Protein AF-A0AAV3PDP3-F1 (afdb_monomer_lite)

pLDDT: mean 72.27, std 16.6, range [36.44, 90.19]

Organism: Lithospermum erythrorhizon (NCBI:txid34254)

Secondary structure (DSSP, 8-state):
---HHHHIIIIITTHHHHSS--SSGGGS-----EEE--SS---TTHHHHHHHHHHTSPPB--PPP--S------TTS---------------BEEE-HHHHHHHHHHHHHHHHHTT--EEEETTEEEE------

Radius of gyration: 21.07 Å; chains: 1; bounding box: 43×50×54 Å

InterPro domains:
  IPR022803 Large ribosomal subunit protein uL5 domain superfamily [G3DSA:3.30.1440.10] (4-134)
  IPR022803 Large ribosomal subunit protein uL5 domain superfamily [SSF55282] (1-133)

Foldseek 3Di:
DDFVVVCCVPPVLVCQPPPDPDPDSVVGDDDFKDKDWDPADADPPPRQVVVCVLLVHGWDFPDPPPPPDPPPPDPPDDDDDPPPDPPVPRGTMDMDGDRSRRVSCVVVVVVCVVVVFDWDDDDNDIDTDDDDDD

Sequence (134 aa):
MFSLYFHYEDVSRQDPLLKPNHANVMEVPGSCKIRLVPKTAPSIKNGKLAMEIPCGQKLRQTQRASTGKSFRSNPFLGSNKDKKGDVSDLARQSTLRGHGMSHFLVRISTVMSLLDSPVEIRENSIQFSMETEF

Structure (mmCIF, N/CA/C/O backbone):
data_AF-A0AAV3PDP3-F1
#
_entry.id   AF-A0AAV3PDP3-F1
#
loop_
_atom_site.group_PDB
_atom_site.id
_atom_site.type_symbol
_atom_site.label_atom_id
_atom_site.label_alt_id
_atom_site.label_comp_id
_atom_site.label_asym_id
_atom_site.label_entity_id
_atom_site.label_seq_id
_atom_site.pdbx_PDB_ins_code
_atom_site.Cartn_x
_atom_site.Cartn_y
_atom_site.Cartn_z
_atom_site.occupancy
_atom_site.B_iso_or_equiv
_atom_site.auth_seq_id
_atom_site.auth_comp_id
_atom_site.auth_asym_id
_atom_site.auth_atom_id
_atom_site.pdbx_PDB_model_num
ATOM 1 N N . MET A 1 1 ? 12.377 -12.922 4.314 1.00 56.44 1 MET A N 1
ATOM 2 C CA . MET A 1 1 ? 11.115 -12.857 3.548 1.00 56.44 1 MET A CA 1
ATOM 3 C C . MET A 1 1 ? 11.315 -11.820 2.457 1.00 56.44 1 MET A C 1
ATOM 5 O O . MET A 1 1 ? 11.588 -10.673 2.794 1.00 56.44 1 MET A O 1
ATOM 9 N N . PHE A 1 2 ? 11.329 -12.240 1.189 1.00 52.97 2 PHE A N 1
ATOM 10 C CA . PHE A 1 2 ? 11.531 -11.343 0.047 1.00 52.97 2 PHE A CA 1
ATOM 11 C C . PHE A 1 2 ? 10.462 -10.246 0.084 1.00 52.97 2 PHE A C 1
ATOM 13 O O . PHE A 1 2 ? 9.267 -10.531 0.134 1.00 52.97 2 PHE A O 1
ATOM 20 N N . SER A 1 3 ? 10.900 -8.994 0.193 1.00 73.06 3 SER A N 1
ATOM 21 C CA . SER A 1 3 ? 10.013 -7.841 0.294 1.00 73.06 3 SER A CA 1
ATOM 22 C C . SER A 1 3 ? 9.317 -7.613 -1.053 1.00 73.06 3 SER A C 1
ATOM 24 O O . SER A 1 3 ? 9.936 -7.789 -2.099 1.00 73.06 3 SER A O 1
ATOM 26 N N . LEU A 1 4 ? 8.055 -7.156 -1.040 1.00 79.88 4 LEU A N 1
ATOM 27 C CA . LEU A 1 4 ? 7.337 -6.672 -2.240 1.00 79.88 4 LEU A CA 1
ATOM 28 C C . LEU A 1 4 ? 8.173 -5.706 -3.092 1.00 79.88 4 LEU A C 1
ATOM 30 O O . LEU A 1 4 ? 7.954 -5.582 -4.287 1.00 79.88 4 LEU A O 1
ATOM 34 N N . TYR A 1 5 ? 9.135 -5.037 -2.461 1.00 82.00 5 TYR A N 1
ATOM 35 C CA . TYR A 1 5 ? 10.105 -4.181 -3.117 1.00 82.00 5 TYR A CA 1
ATOM 36 C C . TYR A 1 5 ? 10.965 -4.928 -4.150 1.00 82.00 5 TYR A C 1
ATOM 38 O O . TYR A 1 5 ? 11.052 -4.465 -5.277 1.00 82.00 5 TYR A O 1
ATOM 46 N N . PHE A 1 6 ? 11.541 -6.091 -3.820 1.00 84.00 6 PHE A N 1
ATOM 47 C CA . PHE A 1 6 ? 12.347 -6.854 -4.788 1.00 84.00 6 PHE A CA 1
ATOM 48 C C . PHE A 1 6 ? 11.498 -7.357 -5.953 1.00 84.00 6 PHE A C 1
ATOM 50 O O . PHE A 1 6 ? 11.866 -7.190 -7.108 1.00 84.00 6 PHE A O 1
ATOM 57 N N . HIS A 1 7 ? 10.306 -7.885 -5.656 1.00 85.38 7 HIS A N 1
ATOM 58 C CA . HIS A 1 7 ? 9.371 -8.298 -6.703 1.00 85.38 7 HIS A CA 1
ATOM 59 C C . HIS A 1 7 ? 8.981 -7.123 -7.613 1.00 85.38 7 HIS A C 1
ATOM 61 O O . HIS A 1 7 ? 8.831 -7.290 -8.823 1.00 85.38 7 HIS A O 1
ATOM 67 N N . TYR A 1 8 ? 8.805 -5.930 -7.042 1.00 85.06 8 TYR A N 1
ATOM 68 C CA . TYR A 1 8 ? 8.519 -4.739 -7.825 1.00 85.06 8 TYR A CA 1
ATOM 69 C C . TYR A 1 8 ? 9.688 -4.388 -8.751 1.00 85.06 8 TYR A C 1
ATOM 71 O O . TYR A 1 8 ? 9.469 -4.287 -9.951 1.00 85.06 8 TYR A O 1
ATOM 79 N N . GLU A 1 9 ? 10.908 -4.260 -8.226 1.00 85.06 9 GLU A N 1
ATOM 80 C CA . GLU A 1 9 ? 12.086 -3.862 -9.012 1.00 85.06 9 GLU A CA 1
ATOM 81 C C . GLU A 1 9 ? 12.444 -4.866 -10.120 1.00 85.06 9 GLU A C 1
ATOM 83 O O . GLU A 1 9 ? 12.716 -4.457 -11.250 1.00 85.06 9 GLU A O 1
ATOM 88 N N . ASP A 1 10 ? 12.385 -6.168 -9.827 1.00 85.56 10 ASP A N 1
ATOM 89 C CA . ASP A 1 10 ? 12.871 -7.207 -10.742 1.00 85.56 10 ASP A CA 1
ATOM 90 C C . ASP A 1 10 ? 11.812 -7.652 -11.761 1.00 85.56 10 ASP A C 1
ATOM 92 O O . ASP A 1 10 ? 12.146 -8.010 -12.890 1.00 85.56 10 ASP A O 1
ATOM 96 N N . VAL A 1 11 ? 10.530 -7.640 -11.374 1.00 85.44 11 VAL A N 1
ATOM 97 C CA . VAL A 1 11 ? 9.436 -8.216 -12.175 1.00 85.44 11 VAL A CA 1
ATOM 98 C C . VAL A 1 11 ? 8.420 -7.148 -12.556 1.00 85.44 11 VAL A C 1
ATOM 100 O O . VAL A 1 11 ? 8.243 -6.840 -13.734 1.00 85.44 11 VAL A O 1
ATOM 103 N N . SER A 1 12 ? 7.743 -6.556 -11.569 1.00 83.88 12 SER A N 1
ATOM 104 C CA . SER A 1 12 ? 6.569 -5.716 -11.838 1.00 83.88 12 SER A CA 1
ATOM 105 C C . SER A 1 12 ? 6.904 -4.387 -12.501 1.00 83.88 12 SER A C 1
ATOM 107 O O . SER A 1 12 ? 6.015 -3.801 -13.101 1.00 83.88 12 SER A O 1
ATOM 109 N N . ARG A 1 13 ? 8.143 -3.898 -12.396 1.00 83.75 13 ARG A N 1
ATOM 110 C CA . ARG A 1 13 ? 8.589 -2.641 -13.008 1.00 83.75 13 ARG A CA 1
ATOM 111 C C . ARG A 1 13 ? 8.863 -2.782 -14.505 1.00 83.75 13 ARG A C 1
ATOM 113 O O . ARG A 1 13 ? 8.740 -1.796 -15.221 1.00 83.75 13 ARG A O 1
ATOM 120 N N . GLN A 1 14 ? 9.188 -3.982 -14.989 1.00 81.88 14 GLN A N 1
ATOM 121 C CA . GLN A 1 14 ? 9.522 -4.213 -16.401 1.00 81.88 14 GLN A CA 1
ATOM 122 C C . GLN A 1 14 ? 8.302 -4.056 -17.314 1.00 81.88 14 GLN A C 1
ATOM 124 O O . GLN A 1 14 ? 8.373 -3.425 -18.365 1.00 81.88 14 GLN A O 1
ATOM 129 N N . ASP A 1 15 ? 7.148 -4.555 -16.882 1.00 82.00 15 ASP A N 1
ATOM 130 C CA . ASP A 1 15 ? 5.910 -4.483 -17.658 1.00 82.00 15 ASP A CA 1
ATOM 131 C C . ASP A 1 15 ? 5.463 -3.031 -17.930 1.00 82.00 15 ASP A C 1
ATOM 133 O O . ASP A 1 15 ? 5.244 -2.675 -19.091 1.00 82.00 15 ASP A O 1
ATOM 137 N N . PRO A 1 16 ? 5.374 -2.153 -16.911 1.00 77.12 16 PRO A N 1
ATOM 138 C CA . PRO A 1 16 ? 5.124 -0.734 -17.094 1.00 77.12 16 PRO A CA 1
ATOM 139 C C . PRO A 1 16 ? 6.312 0.043 -17.657 1.00 77.12 16 PRO A C 1
ATOM 141 O O . PRO A 1 16 ? 6.147 1.223 -17.893 1.00 77.12 16 PRO A O 1
ATOM 144 N N . LEU A 1 17 ? 7.501 -0.530 -17.841 1.00 76.25 17 LEU A N 1
ATOM 145 C CA . LEU A 1 17 ? 8.560 0.119 -18.628 1.00 76.25 17 LEU A CA 1
ATOM 146 C C . LEU A 1 17 ? 8.373 -0.129 -20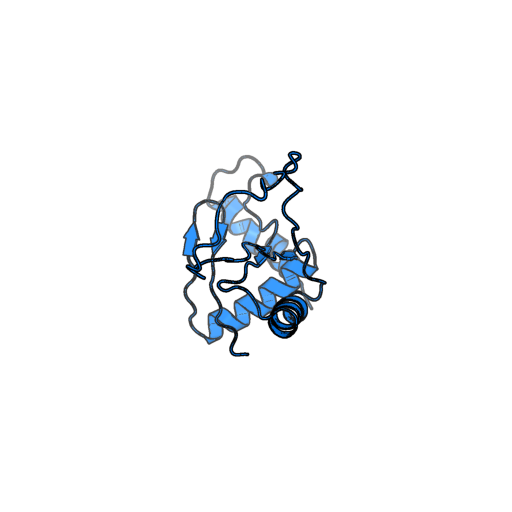.124 1.00 76.25 17 LEU A C 1
ATOM 148 O O . LEU A 1 17 ? 8.715 0.721 -20.936 1.00 76.25 17 LEU A O 1
ATOM 152 N N . LEU A 1 18 ? 7.844 -1.302 -20.479 1.00 76.06 18 LEU A N 1
ATOM 153 C CA . LEU A 1 18 ? 7.677 -1.736 -21.865 1.00 76.06 18 LEU A CA 1
ATOM 154 C C . LEU A 1 18 ? 6.329 -1.319 -22.474 1.00 76.06 18 LEU A C 1
ATOM 156 O O . LEU A 1 18 ? 6.236 -1.155 -23.688 1.00 76.06 18 LEU A O 1
ATOM 160 N N . LYS A 1 19 ? 5.270 -1.198 -21.663 1.00 67.62 19 LYS A N 1
ATOM 161 C CA . LYS A 1 19 ? 3.886 -0.963 -22.133 1.00 67.62 19 LYS A CA 1
ATOM 162 C C . LYS A 1 19 ? 3.492 0.521 -22.282 1.00 67.62 19 LYS A C 1
ATOM 164 O O . LYS A 1 19 ? 2.670 0.815 -23.148 1.00 67.62 19 LYS A O 1
ATOM 169 N N . PRO A 1 20 ? 4.037 1.464 -21.499 1.00 64.50 20 PRO A N 1
ATOM 170 C CA . PRO A 1 20 ? 3.951 2.903 -21.729 1.00 64.50 20 PRO A CA 1
ATOM 171 C C . PRO A 1 20 ? 5.274 3.430 -22.304 1.00 64.50 20 PRO A C 1
ATOM 173 O O . PRO A 1 20 ? 6.349 2.986 -21.916 1.00 64.50 20 PRO A O 1
ATOM 176 N N . ASN A 1 21 ? 5.212 4.433 -23.182 1.00 66.31 21 ASN A N 1
ATOM 177 C CA . ASN A 1 21 ? 6.391 5.134 -23.713 1.00 66.31 21 ASN A CA 1
ATOM 178 C C . ASN A 1 21 ? 7.049 6.036 -22.644 1.00 66.31 21 ASN A C 1
ATOM 180 O O . ASN A 1 21 ? 7.216 7.235 -22.868 1.00 66.31 21 ASN A O 1
ATOM 184 N N . HIS A 1 22 ? 7.360 5.504 -21.461 1.00 72.56 22 HIS A N 1
ATOM 185 C CA . HIS A 1 22 ? 8.088 6.245 -20.440 1.00 72.56 22 HIS A CA 1
ATOM 186 C C . HIS A 1 22 ? 9.504 6.515 -20.936 1.00 72.56 22 HIS A C 1
ATOM 188 O O . HIS A 1 22 ? 10.248 5.595 -21.273 1.00 72.56 22 HIS A O 1
ATOM 194 N N . ALA A 1 23 ? 9.878 7.792 -20.985 1.00 77.81 23 ALA A N 1
ATOM 195 C CA . ALA A 1 23 ? 11.199 8.201 -21.447 1.00 77.81 23 ALA A CA 1
ATOM 196 C C . ALA A 1 23 ? 12.276 7.897 -20.395 1.00 77.81 23 ALA A C 1
ATOM 198 O O . ALA A 1 23 ? 13.458 7.773 -20.720 1.00 77.81 23 ALA A O 1
ATOM 199 N N . ASN A 1 24 ? 11.872 7.779 -19.126 1.00 79.06 24 ASN A N 1
ATOM 200 C CA . ASN A 1 24 ? 12.764 7.540 -18.005 1.00 79.06 24 ASN A CA 1
ATOM 201 C C . ASN A 1 24 ? 12.200 6.485 -17.047 1.00 79.06 24 ASN A C 1
ATOM 203 O O . ASN A 1 24 ? 11.025 6.479 -16.691 1.00 79.06 24 ASN A O 1
ATOM 207 N N . VAL A 1 25 ? 13.097 5.646 -16.536 1.00 79.06 25 VAL A N 1
ATOM 208 C CA . VAL A 1 25 ? 12.848 4.629 -15.513 1.00 79.06 25 VAL A CA 1
ATOM 209 C C . VAL A 1 25 ? 12.231 5.201 -14.223 1.00 79.06 25 VAL A C 1
ATOM 211 O O . VAL A 1 25 ? 11.516 4.493 -13.512 1.00 79.06 25 VAL A O 1
ATOM 214 N N . MET A 1 26 ? 12.449 6.483 -13.922 1.00 82.44 26 MET A N 1
ATOM 215 C CA . MET A 1 26 ? 11.849 7.191 -12.780 1.00 82.44 26 MET A CA 1
ATOM 216 C C . MET A 1 26 ? 10.368 7.558 -12.965 1.00 82.44 26 MET A C 1
ATOM 218 O O . MET A 1 26 ? 9.720 7.934 -11.991 1.00 82.44 26 MET A O 1
ATOM 222 N N . GLU A 1 27 ? 9.831 7.459 -14.182 1.00 83.50 27 GLU A N 1
ATOM 223 C CA . GLU A 1 27 ? 8.419 7.744 -14.478 1.00 83.50 27 GLU A CA 1
ATOM 224 C C . GLU A 1 27 ? 7.504 6.558 -14.153 1.00 83.50 27 GLU A C 1
ATOM 226 O O . GLU A 1 27 ? 6.285 6.717 -14.087 1.00 83.50 27 GLU A O 1
ATOM 231 N N . VAL A 1 28 ? 8.087 5.378 -13.914 1.00 84.31 28 VAL A N 1
ATOM 232 C CA . VAL A 1 28 ? 7.333 4.1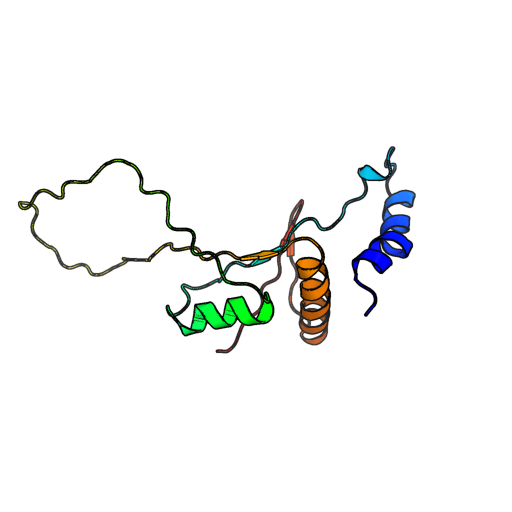63 -13.613 1.00 84.31 28 VAL A CA 1
ATOM 233 C C . VAL A 1 28 ? 6.616 4.302 -12.267 1.00 84.31 28 VAL A C 1
ATOM 235 O O . VAL A 1 28 ? 7.276 4.537 -11.246 1.00 84.31 28 VAL A O 1
ATOM 238 N N . PRO A 1 29 ? 5.285 4.123 -12.223 1.00 82.12 29 PRO A N 1
ATOM 239 C CA . PRO A 1 29 ? 4.521 4.268 -10.992 1.00 82.12 29 PRO A CA 1
ATOM 240 C C . PRO A 1 29 ? 4.914 3.237 -9.931 1.00 82.12 29 PRO A C 1
ATOM 242 O O . PRO A 1 29 ? 4.812 2.033 -10.153 1.00 82.12 29 PRO A O 1
ATOM 245 N N . GLY A 1 30 ? 5.266 3.719 -8.737 1.00 85.50 30 GLY A N 1
ATOM 246 C CA . GLY A 1 30 ? 5.544 2.891 -7.564 1.00 85.50 30 GLY A CA 1
ATOM 247 C C . GLY A 1 30 ? 4.752 3.336 -6.334 1.00 85.50 30 GLY A C 1
ATOM 248 O O . GLY A 1 30 ? 4.381 4.503 -6.181 1.00 85.50 30 GLY A O 1
ATOM 249 N N . SER A 1 31 ? 4.504 2.409 -5.406 1.00 85.56 31 SER A N 1
ATOM 250 C CA . SER A 1 31 ? 3.845 2.731 -4.136 1.00 85.56 31 SER A CA 1
ATOM 251 C C . SER A 1 31 ? 4.766 3.569 -3.238 1.00 85.56 31 SER A C 1
ATOM 253 O O . SER A 1 31 ? 5.866 3.127 -2.912 1.00 85.56 31 SER A O 1
ATOM 255 N N . CYS A 1 32 ? 4.321 4.751 -2.794 1.00 85.31 32 CYS A N 1
ATOM 256 C CA . CYS A 1 32 ? 5.148 5.669 -1.992 1.00 85.31 32 CYS A CA 1
ATOM 257 C C . CYS A 1 32 ? 4.804 5.695 -0.491 1.00 85.31 32 CYS A C 1
ATOM 259 O O . CYS A 1 32 ? 5.679 5.891 0.358 1.00 85.31 32 CYS A O 1
ATOM 261 N N . LYS A 1 33 ? 3.520 5.546 -0.150 1.00 90.19 33 LYS A N 1
ATOM 262 C CA . LYS A 1 33 ? 3.011 5.555 1.227 1.00 90.19 33 LYS A CA 1
ATOM 263 C C . LYS A 1 33 ? 1.646 4.882 1.301 1.00 90.19 33 LYS A C 1
ATOM 265 O O . LYS A 1 33 ? 0.876 4.945 0.348 1.00 90.19 33 LYS A O 1
ATOM 270 N N . ILE A 1 34 ? 1.307 4.368 2.478 1.00 89.31 34 ILE A N 1
ATOM 271 C CA . ILE A 1 34 ? -0.052 3.914 2.806 1.00 89.31 34 ILE A CA 1
ATOM 272 C C . ILE A 1 34 ? -0.601 4.786 3.911 1.00 89.31 34 ILE A C 1
ATOM 274 O O . ILE A 1 34 ? 0.099 5.083 4.879 1.00 89.31 34 ILE A O 1
ATOM 278 N N . ARG A 1 35 ? -1.854 5.207 3.760 1.00 89.19 35 ARG A N 1
ATOM 279 C CA . ARG A 1 35 ? -2.582 5.979 4.763 1.00 89.19 35 ARG A CA 1
ATOM 280 C C . ARG A 1 35 ? -3.715 5.119 5.293 1.00 89.19 35 ARG A C 1
ATOM 282 O O . ARG A 1 35 ? -4.547 4.672 4.517 1.00 89.19 35 ARG A O 1
ATOM 289 N N . LEU A 1 36 ? -3.744 4.931 6.604 1.00 85.94 36 LEU A N 1
ATOM 290 C CA . LEU A 1 36 ? -4.798 4.197 7.292 1.00 85.94 36 LEU A CA 1
ATOM 291 C C . LEU A 1 36 ? -5.657 5.195 8.050 1.00 85.94 36 LEU A C 1
ATOM 293 O O . LEU A 1 36 ? -5.147 5.959 8.879 1.00 85.94 36 LEU A O 1
ATOM 297 N N . VAL A 1 37 ? -6.943 5.198 7.713 1.00 81.50 37 VAL A N 1
ATOM 298 C CA . VAL A 1 37 ? -7.945 6.117 8.246 1.00 81.50 37 VAL A CA 1
ATOM 299 C C . VAL A 1 37 ? -9.097 5.274 8.795 1.00 81.50 37 VAL A C 1
ATOM 301 O O . VAL A 1 37 ? -9.646 4.465 8.048 1.00 81.50 37 VAL A O 1
ATOM 304 N N . PRO A 1 38 ? -9.457 5.416 10.081 1.00 76.62 38 PRO A N 1
ATOM 305 C CA . PRO A 1 38 ? -10.594 4.713 10.649 1.00 76.62 38 PRO A CA 1
ATOM 306 C C . PRO A 1 38 ? -11.897 5.298 10.091 1.00 76.62 38 PRO A C 1
ATOM 308 O O . PRO A 1 38 ? -12.039 6.515 9.968 1.00 76.62 38 PRO A O 1
ATOM 311 N N . LYS A 1 39 ? -12.853 4.423 9.764 1.00 72.31 39 LYS A N 1
ATOM 312 C CA . LYS A 1 39 ? -14.172 4.812 9.235 1.00 72.31 39 LYS A CA 1
ATOM 313 C C . LYS A 1 39 ? -15.066 5.447 10.304 1.00 72.31 39 LYS A C 1
ATOM 315 O O . LYS A 1 39 ? -15.870 6.321 10.000 1.00 72.31 39 LYS A O 1
ATOM 320 N N . THR A 1 40 ? -14.916 5.020 11.552 1.00 67.62 40 THR A N 1
ATOM 321 C CA . THR A 1 40 ? -15.664 5.510 12.716 1.00 67.62 40 THR A CA 1
ATOM 322 C C . THR A 1 40 ? -14.708 6.033 13.777 1.00 67.62 40 THR A C 1
ATOM 324 O O . THR A 1 40 ? -13.533 5.665 13.802 1.00 67.62 40 THR A O 1
ATOM 327 N N . ALA A 1 41 ? -15.200 6.909 14.659 1.00 62.56 41 ALA A N 1
ATOM 328 C CA . ALA A 1 41 ? -14.418 7.377 15.795 1.00 62.56 41 ALA A CA 1
ATOM 329 C C . ALA A 1 41 ? -14.047 6.167 16.675 1.00 62.56 41 ALA A C 1
ATOM 331 O O . ALA A 1 41 ? -14.938 5.553 17.268 1.00 62.56 41 ALA A O 1
ATOM 332 N N . PRO A 1 42 ? -12.760 5.788 16.760 1.00 59.16 42 PRO A N 1
ATOM 333 C CA . PRO A 1 42 ? -12.365 4.643 17.560 1.00 59.16 42 PRO A CA 1
ATOM 334 C C . PRO A 1 42 ? -12.697 4.908 19.030 1.00 59.16 42 PRO A C 1
ATOM 336 O O . PRO A 1 42 ? -12.400 5.992 19.543 1.00 59.16 42 PRO A O 1
ATOM 339 N N . SER A 1 43 ? -13.232 3.908 19.740 1.00 64.38 43 SER A N 1
ATOM 340 C CA . SER A 1 43 ? -13.276 3.966 21.204 1.00 64.38 43 SER A CA 1
ATOM 341 C C . SER A 1 43 ? -11.864 4.287 21.718 1.00 64.38 43 SER A C 1
ATOM 343 O O . SER A 1 43 ? -10.869 3.746 21.225 1.00 64.38 43 SER A O 1
ATOM 345 N N . ILE A 1 44 ? -11.759 5.245 22.649 1.00 63.56 44 ILE A N 1
ATOM 346 C CA . ILE A 1 44 ? -10.519 6.007 22.911 1.00 63.56 44 ILE A CA 1
ATOM 347 C C . ILE A 1 44 ? -9.289 5.103 23.111 1.00 63.56 44 ILE A C 1
ATOM 349 O O . ILE A 1 44 ? -8.192 5.461 22.657 1.00 63.56 44 ILE A O 1
ATOM 353 N N . LYS A 1 45 ? -9.482 3.944 23.759 1.00 69.00 45 LYS A N 1
ATOM 354 C CA . LYS A 1 45 ? -8.440 2.962 24.090 1.00 69.00 45 LYS A CA 1
ATOM 355 C C . LYS A 1 45 ? -8.360 1.803 23.085 1.00 69.00 45 LYS A C 1
ATOM 357 O O . LYS A 1 45 ? -7.294 1.602 22.508 1.00 69.00 45 LYS A O 1
ATOM 362 N N . ASN A 1 46 ? -9.457 1.088 22.825 1.00 75.94 46 ASN A N 1
ATOM 363 C CA . ASN A 1 46 ? -9.408 -0.150 22.031 1.00 75.94 46 ASN A CA 1
ATOM 364 C C . ASN A 1 46 ? -9.213 0.138 20.546 1.00 75.94 46 ASN A C 1
ATOM 366 O O . ASN A 1 46 ? -8.330 -0.441 19.922 1.00 75.94 46 ASN A O 1
ATOM 370 N N . GLY A 1 47 ? -9.938 1.118 20.002 1.00 75.25 47 GLY A N 1
ATOM 371 C CA . GLY A 1 47 ? -9.791 1.483 18.597 1.00 75.25 47 GLY A CA 1
ATOM 372 C C . GLY A 1 47 ? -8.426 2.115 18.270 1.00 75.25 47 GLY A C 1
ATOM 373 O O . GLY A 1 47 ? -8.011 2.138 17.116 1.00 75.25 47 GLY A O 1
ATOM 374 N N . LYS A 1 48 ? -7.679 2.592 19.280 1.00 79.19 48 LYS A N 1
ATOM 375 C CA . LYS A 1 48 ? -6.271 2.983 19.100 1.00 79.19 48 LYS A CA 1
ATOM 376 C C . LYS A 1 48 ? -5.387 1.760 18.874 1.00 79.19 48 LYS A C 1
ATOM 378 O O . LYS A 1 48 ? -4.673 1.709 17.880 1.00 79.19 48 LYS A O 1
ATOM 383 N N . LEU A 1 49 ? -5.444 0.794 19.790 1.00 82.31 49 LEU A N 1
ATOM 384 C CA . LEU A 1 49 ? -4.626 -0.419 19.738 1.00 82.31 49 LEU A CA 1
ATOM 385 C C . LEU A 1 49 ? -4.945 -1.258 18.498 1.00 82.31 49 LEU A C 1
ATOM 387 O O . LEU A 1 49 ? -4.028 -1.689 17.807 1.00 82.31 49 LEU A O 1
ATOM 391 N N . ALA A 1 50 ? -6.229 -1.381 18.168 1.00 80.81 50 ALA A N 1
ATOM 392 C CA . ALA A 1 50 ? -6.743 -1.992 16.946 1.00 80.81 50 ALA A CA 1
ATOM 393 C C . ALA A 1 50 ? -6.045 -1.502 15.669 1.00 80.81 50 ALA A C 1
ATOM 395 O O . ALA A 1 50 ? -5.772 -2.287 14.769 1.00 80.81 50 ALA A O 1
ATOM 396 N N . MET A 1 51 ? -5.727 -0.207 15.599 1.00 80.94 51 MET A N 1
ATOM 397 C CA . MET A 1 51 ? -5.031 0.394 14.460 1.00 80.94 51 MET A CA 1
ATOM 398 C C . MET A 1 51 ? -3.506 0.291 14.583 1.00 80.94 51 MET A C 1
ATOM 400 O O . MET A 1 51 ? -2.816 0.191 13.572 1.00 80.94 51 MET A O 1
ATOM 404 N N . GLU A 1 52 ? -2.955 0.316 15.799 1.00 86.06 52 GLU A N 1
ATOM 405 C CA . GLU A 1 52 ? -1.507 0.228 16.042 1.00 86.06 52 GLU A CA 1
ATOM 406 C C . GLU A 1 52 ? -0.943 -1.172 15.773 1.00 86.06 52 GLU A C 1
ATOM 408 O O . GLU A 1 52 ? 0.125 -1.286 15.172 1.00 86.06 52 GLU A O 1
ATOM 413 N N . ILE A 1 53 ? -1.669 -2.226 16.162 1.00 85.56 53 ILE A N 1
ATOM 414 C CA . ILE A 1 53 ? -1.268 -3.633 15.995 1.00 85.56 53 ILE A CA 1
ATOM 415 C C . ILE A 1 53 ? -0.957 -3.981 14.528 1.00 85.56 53 ILE A C 1
ATOM 417 O O . ILE A 1 53 ? 0.155 -4.444 14.263 1.00 85.56 53 ILE A O 1
ATOM 421 N N . PRO A 1 54 ? -1.854 -3.742 13.548 1.00 82.19 54 PRO A N 1
ATOM 422 C CA . PRO A 1 54 ? -1.572 -4.080 12.157 1.00 82.19 54 PRO A CA 1
ATOM 423 C C . PRO A 1 54 ? -0.516 -3.151 11.542 1.00 82.19 54 PRO A C 1
ATOM 425 O O . PRO A 1 54 ? 0.249 -3.586 10.685 1.00 82.19 54 PRO A O 1
ATOM 428 N N . CYS A 1 55 ? -0.425 -1.894 11.998 1.00 83.69 55 CYS A N 1
ATOM 429 C CA . CYS A 1 55 ? 0.589 -0.943 11.537 1.00 83.69 55 CYS A CA 1
ATOM 430 C C . CYS A 1 55 ? 1.998 -1.238 12.071 1.00 83.69 55 CYS A C 1
ATOM 432 O O . CYS A 1 55 ? 2.969 -0.743 11.502 1.00 83.69 55 CYS A O 1
ATOM 434 N N . GLY A 1 56 ? 2.119 -1.936 13.205 1.00 85.50 56 GLY A N 1
ATOM 435 C CA . GLY A 1 56 ? 3.385 -2.105 13.926 1.00 85.50 56 GLY A CA 1
ATOM 436 C C . GLY A 1 56 ? 3.991 -0.793 14.449 1.00 85.50 56 GLY A C 1
ATOM 437 O O . GLY A 1 56 ? 5.167 -0.757 14.801 1.00 85.50 56 GLY A O 1
ATOM 438 N N . GLN A 1 57 ? 3.221 0.300 14.485 1.00 85.19 57 GLN A N 1
ATOM 439 C CA . GLN A 1 57 ? 3.676 1.619 14.932 1.00 85.19 57 GLN A CA 1
ATOM 440 C C . GLN A 1 57 ? 2.564 2.374 15.660 1.00 85.19 57 GLN A C 1
ATOM 442 O O . GLN A 1 57 ? 1.379 2.177 15.391 1.00 85.19 57 GLN A O 1
ATOM 447 N N . LYS A 1 58 ? 2.959 3.289 16.553 1.00 83.31 58 LYS A N 1
ATOM 448 C CA . LYS A 1 58 ? 2.023 4.120 17.319 1.00 83.31 58 LYS A CA 1
ATOM 449 C C . LYS A 1 58 ? 1.220 5.050 16.406 1.00 83.31 58 LYS A C 1
ATOM 451 O O . LYS A 1 58 ? 1.775 5.737 15.546 1.00 83.31 58 LYS A O 1
ATOM 456 N N . LEU A 1 59 ? -0.085 5.119 16.645 1.00 77.88 59 LEU A N 1
ATOM 457 C CA . LEU A 1 59 ? -1.024 5.941 15.904 1.00 77.88 59 LEU A CA 1
ATOM 458 C C . LEU A 1 59 ? -0.862 7.387 16.358 1.00 77.88 59 LEU A C 1
ATOM 460 O O . LEU A 1 59 ? -1.050 7.720 17.535 1.00 77.88 59 LEU A O 1
ATOM 464 N N . ARG A 1 60 ? -0.518 8.264 15.414 1.00 71.31 60 ARG A N 1
ATOM 465 C CA . ARG A 1 60 ? -0.429 9.693 15.696 1.00 71.31 60 ARG A CA 1
ATOM 466 C C . ARG A 1 60 ? -1.835 10.271 15.771 1.00 71.31 60 ARG A C 1
ATOM 468 O O . ARG A 1 60 ? -2.616 10.218 14.824 1.00 71.31 60 ARG A O 1
ATOM 475 N N . GLN A 1 61 ? -2.149 10.833 16.929 1.00 66.75 61 GLN A N 1
ATOM 476 C CA . GLN A 1 61 ? -3.316 11.676 17.100 1.00 66.75 61 GLN A CA 1
ATOM 477 C C . GLN A 1 61 ? -2.982 13.045 16.513 1.00 66.75 61 GLN A C 1
ATOM 479 O O . GLN A 1 61 ? -2.219 13.803 17.108 1.00 66.75 61 GLN A O 1
ATOM 484 N N . THR A 1 62 ? -3.536 13.356 15.342 1.00 56.00 62 THR A N 1
ATOM 485 C CA . THR A 1 62 ? -3.549 14.731 14.842 1.00 56.00 62 THR A CA 1
ATOM 486 C C . THR A 1 62 ? -4.457 15.527 15.772 1.00 56.00 62 THR A C 1
ATOM 488 O O . THR A 1 62 ? -5.679 15.477 15.656 1.00 56.00 62 THR A O 1
ATOM 491 N N . GLN A 1 63 ? -3.878 16.222 16.751 1.00 47.28 63 GLN A N 1
ATOM 492 C CA . GLN A 1 63 ? -4.581 17.346 17.351 1.00 47.28 63 GLN A CA 1
ATOM 493 C C . GLN A 1 63 ? -4.695 18.405 16.259 1.00 47.28 63 GLN A C 1
ATOM 495 O O . GLN A 1 63 ? -3.694 18.758 15.630 1.00 47.28 63 GLN A O 1
ATOM 500 N N . ARG A 1 64 ? -5.919 18.872 15.995 1.00 42.88 64 ARG A N 1
ATOM 501 C CA . ARG A 1 64 ? -6.147 20.066 15.179 1.00 42.88 64 ARG A CA 1
ATOM 502 C C . ARG A 1 64 ? -5.208 21.136 15.738 1.00 42.88 64 ARG A C 1
ATOM 504 O O . ARG A 1 64 ? -5.262 21.391 16.942 1.00 42.88 64 ARG A O 1
ATOM 511 N N . ALA A 1 65 ? -4.315 21.683 14.907 1.00 40.59 65 ALA A N 1
ATOM 512 C CA . ALA A 1 65 ? -3.525 22.844 15.296 1.00 40.59 65 ALA A CA 1
ATOM 513 C C . ALA A 1 65 ? -4.523 23.841 15.876 1.00 40.59 65 ALA A C 1
ATOM 515 O O . ALA A 1 65 ? -5.509 24.159 15.207 1.00 40.59 65 ALA A O 1
ATOM 516 N N . SER A 1 66 ? -4.346 24.205 17.146 1.00 46.84 66 SER A N 1
ATOM 517 C CA . SER A 1 66 ? -5.230 25.142 17.819 1.00 46.84 66 SER A CA 1
ATOM 518 C C . SER A 1 66 ? -5.355 26.349 16.904 1.00 46.84 66 SER A C 1
ATOM 520 O O . SER A 1 66 ? -4.370 27.057 16.690 1.00 46.84 66 SER A O 1
ATOM 522 N N . THR A 1 67 ? -6.530 26.548 16.307 1.00 41.06 67 THR A N 1
ATOM 523 C CA . THR A 1 67 ? -6.848 27.805 15.651 1.00 41.06 67 THR A CA 1
ATOM 524 C C . THR A 1 67 ? -6.628 28.856 16.723 1.00 41.06 67 THR A C 1
ATOM 526 O O . THR A 1 67 ? -7.355 28.903 17.713 1.00 41.06 67 THR A O 1
ATOM 529 N N . GLY A 1 68 ? -5.544 29.616 16.576 1.00 49.75 68 GLY A N 1
ATOM 530 C CA . GLY A 1 68 ? -5.215 30.729 17.442 1.00 49.75 68 GLY A CA 1
ATOM 531 C C . GLY A 1 68 ? -6.329 31.751 17.326 1.00 49.75 68 GLY A C 1
ATOM 532 O O . GLY A 1 68 ? -6.326 32.566 16.413 1.00 49.75 68 GLY A O 1
ATOM 533 N N . LYS A 1 69 ? -7.317 31.622 18.206 1.00 47.22 69 LYS A N 1
ATOM 534 C CA . LYS A 1 69 ? -8.275 32.624 18.661 1.00 47.22 69 LYS A CA 1
ATOM 535 C C . LYS A 1 69 ? -9.053 31.955 19.782 1.00 47.22 69 LYS A C 1
ATOM 537 O O . LYS A 1 69 ? -9.858 31.057 19.552 1.00 47.22 69 LYS A O 1
ATOM 542 N N . SER A 1 70 ? -8.750 32.360 21.011 1.00 48.94 70 SER A N 1
ATOM 543 C CA . SER A 1 70 ? -9.578 32.021 22.155 1.00 48.94 70 SER A CA 1
ATOM 544 C C . SER A 1 70 ? -10.972 32.574 21.883 1.00 48.94 70 SER A C 1
ATOM 546 O O . SER A 1 70 ? -11.207 33.781 21.896 1.00 48.94 70 SER A O 1
ATOM 548 N N . PHE A 1 71 ? -11.923 31.690 21.609 1.00 43.53 71 PHE A N 1
ATOM 549 C CA . PHE A 1 71 ? -13.314 32.052 21.777 1.00 43.53 71 PHE A CA 1
ATOM 550 C C . PHE A 1 71 ? -13.525 32.153 23.284 1.00 43.53 71 PHE A C 1
ATOM 552 O O . PHE A 1 71 ? -13.758 31.156 23.963 1.00 43.53 71 PHE A O 1
ATOM 559 N N . ARG A 1 72 ? -13.365 33.363 23.832 1.00 51.59 72 ARG A N 1
ATOM 560 C CA . ARG A 1 72 ? -13.976 33.700 25.115 1.00 51.59 72 ARG A CA 1
ATOM 561 C C . ARG A 1 72 ? -15.474 33.498 24.921 1.00 51.59 72 ARG A C 1
ATOM 563 O O . ARG A 1 72 ? -16.142 34.346 24.336 1.00 51.59 72 ARG A O 1
ATOM 570 N N . SER A 1 73 ? -15.989 32.352 25.347 1.00 50.28 73 SER A N 1
ATOM 571 C CA . SER A 1 73 ? -17.424 32.144 25.461 1.00 50.28 73 SER A CA 1
ATOM 572 C C . SER A 1 73 ? -17.950 33.160 26.473 1.00 50.28 73 SER A C 1
ATOM 574 O O . SER A 1 73 ? -17.551 33.149 27.638 1.00 50.28 73 SER A O 1
ATOM 576 N N . ASN A 1 74 ? -18.786 34.084 26.004 1.00 48.53 74 ASN A N 1
ATOM 577 C CA . ASN A 1 74 ? -19.450 35.072 26.842 1.00 48.53 74 ASN A CA 1
ATOM 578 C C . ASN A 1 74 ? -20.420 34.341 27.803 1.00 48.53 74 ASN A C 1
ATOM 580 O O . ASN A 1 74 ? -21.192 33.513 27.317 1.00 48.53 74 ASN A O 1
ATOM 584 N N . PRO A 1 75 ? -20.436 34.612 29.124 1.00 55.22 75 PRO A N 1
ATOM 585 C CA . PRO A 1 75 ? -21.266 33.866 30.083 1.00 55.22 75 PRO A CA 1
ATOM 586 C C . PRO A 1 75 ? -22.783 34.096 29.956 1.00 55.22 75 PRO A C 1
ATOM 588 O O . PRO A 1 75 ? -23.554 33.471 30.676 1.00 55.22 75 PRO A O 1
ATOM 591 N N . PHE A 1 76 ? -23.223 35.001 29.079 1.00 51.62 76 PHE A N 1
ATOM 592 C CA . PHE A 1 76 ? -24.608 35.484 29.026 1.00 51.62 76 PHE A CA 1
ATOM 593 C C . PHE A 1 76 ? -25.513 34.793 27.998 1.00 51.62 76 PHE A C 1
ATOM 595 O O . PHE A 1 76 ? -26.677 35.169 27.884 1.00 51.62 76 PHE A O 1
ATOM 602 N N . LEU A 1 77 ? -25.032 33.788 27.258 1.00 44.53 77 LEU A N 1
ATOM 603 C CA . LEU A 1 77 ? -25.877 33.065 26.305 1.00 44.53 77 LEU A CA 1
ATOM 604 C C . LEU A 1 77 ? -26.298 31.711 26.886 1.00 44.53 77 LEU A C 1
ATOM 606 O O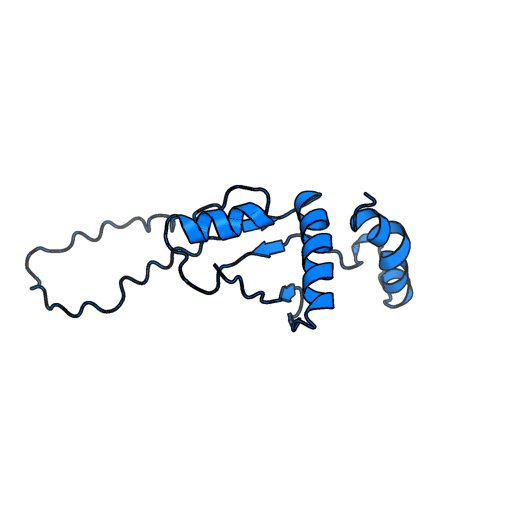 . LEU A 1 77 ? -25.504 30.778 26.990 1.00 44.53 77 LEU A O 1
ATOM 610 N N . GLY A 1 78 ? -27.559 31.662 27.316 1.00 39.09 78 GLY A N 1
ATOM 611 C CA . GLY A 1 78 ? -28.187 30.537 27.995 1.00 39.09 78 GLY A CA 1
ATOM 612 C C . GLY A 1 78 ? -28.038 29.207 27.257 1.00 39.09 78 GLY A C 1
ATOM 613 O O . GLY A 1 78 ? -28.265 29.090 26.055 1.00 39.09 78 GLY A O 1
ATOM 614 N N . SER A 1 79 ? -27.673 28.196 28.040 1.00 49.53 79 SER A N 1
ATOM 615 C CA . SER A 1 79 ? -27.633 26.781 27.685 1.00 49.53 79 SER A CA 1
ATOM 616 C C . SER A 1 79 ? -29.013 26.306 27.207 1.00 49.53 79 SER A C 1
ATOM 618 O O . SER A 1 79 ? -29.873 25.987 28.030 1.00 49.53 79 SER A O 1
ATOM 620 N N . ASN A 1 80 ? -29.193 26.164 25.895 1.00 37.91 80 ASN A N 1
ATOM 621 C CA . ASN A 1 80 ? -30.185 25.247 25.346 1.00 37.91 80 ASN A CA 1
ATOM 622 C C . ASN A 1 80 ? -29.488 23.922 25.038 1.00 37.91 80 ASN A C 1
ATOM 624 O O . ASN A 1 80 ? -28.614 23.821 24.176 1.00 37.91 80 ASN A O 1
ATOM 628 N N . LYS A 1 81 ? -29.832 22.917 25.845 1.00 51.44 81 LYS A N 1
ATOM 629 C CA . LYS A 1 81 ? -29.386 21.536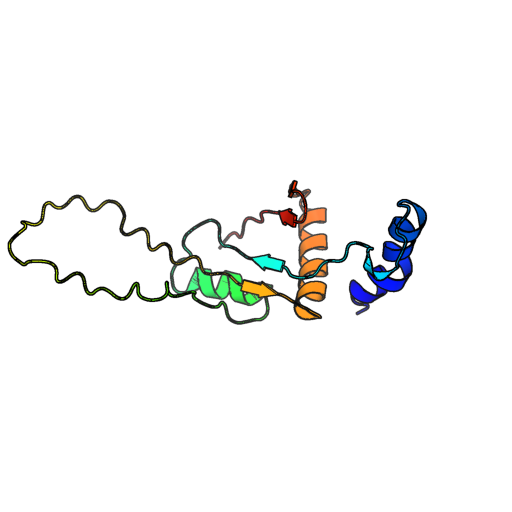 25.709 1.00 51.44 81 LYS A CA 1
ATOM 630 C C . LYS A 1 81 ? -30.031 20.916 24.472 1.00 51.44 81 LYS A C 1
ATOM 632 O O . LYS A 1 81 ? -31.027 20.223 24.605 1.00 51.44 81 LYS A O 1
ATOM 637 N N . ASP A 1 82 ? -29.375 21.049 23.333 1.00 37.53 82 ASP A N 1
ATOM 638 C CA . ASP A 1 82 ? -29.438 20.040 22.282 1.00 37.53 82 ASP A CA 1
ATOM 639 C C . ASP A 1 82 ? -28.060 19.395 22.200 1.00 37.53 82 ASP A C 1
ATOM 641 O O . ASP A 1 82 ? -27.145 19.849 21.514 1.00 37.53 82 ASP A O 1
ATOM 645 N N . LYS A 1 83 ? -27.885 18.334 22.995 1.00 45.00 83 LYS A N 1
ATOM 646 C CA . LYS A 1 83 ? -26.720 17.447 22.941 1.00 45.00 83 LYS A CA 1
ATOM 647 C C . LYS A 1 83 ? -26.742 16.698 21.607 1.00 45.00 83 LYS A C 1
ATOM 649 O O . LYS A 1 83 ? -27.113 15.530 21.552 1.00 45.00 83 LYS A O 1
ATOM 654 N N . LYS A 1 84 ? -26.355 17.364 20.526 1.00 37.38 84 LYS A N 1
ATOM 655 C CA . LYS A 1 84 ? -26.153 16.737 19.224 1.00 37.38 84 LYS A CA 1
ATOM 656 C C . LYS A 1 84 ? -24.877 17.282 18.606 1.00 37.38 84 LYS A C 1
ATOM 658 O O . LYS A 1 84 ? -24.860 18.353 18.018 1.00 37.38 84 LYS A O 1
ATOM 663 N N . GLY A 1 85 ? -23.823 16.482 18.738 1.00 36.44 85 GLY A N 1
ATOM 664 C CA . GLY A 1 85 ? -22.657 16.576 17.874 1.00 36.44 85 GLY A CA 1
ATOM 665 C C . GLY A 1 85 ? -21.449 17.296 18.454 1.00 36.44 85 GLY A C 1
ATOM 666 O O . GLY A 1 85 ? -20.866 18.119 17.762 1.00 36.44 85 GLY A O 1
ATOM 667 N N . ASP A 1 86 ? -20.981 16.905 19.642 1.00 39.03 86 ASP A N 1
ATOM 668 C CA . ASP A 1 86 ? -19.528 16.923 19.867 1.00 39.03 86 ASP A CA 1
ATOM 669 C C . ASP A 1 86 ? -18.938 15.691 19.159 1.00 39.03 86 ASP A C 1
ATOM 671 O O . ASP A 1 86 ? -18.531 14.697 19.763 1.00 39.03 86 ASP A O 1
ATOM 675 N N . VAL A 1 87 ? -19.046 15.696 17.826 1.00 37.88 87 VAL A N 1
ATOM 676 C CA . VAL A 1 87 ? -18.336 14.749 16.974 1.00 37.88 87 VAL A CA 1
ATOM 677 C C . VAL A 1 87 ? -16.896 15.211 17.039 1.00 37.88 87 VAL A C 1
ATOM 679 O O . VAL A 1 87 ? -16.496 16.157 16.365 1.00 37.88 87 VAL A O 1
ATOM 682 N N . SER A 1 88 ? -16.128 14.592 17.930 1.00 42.12 88 SER A N 1
ATOM 683 C CA . SER A 1 88 ? -14.688 14.778 17.966 1.00 42.12 88 SER A CA 1
ATOM 684 C C . SER A 1 88 ? -14.126 14.301 16.624 1.00 42.12 88 SER A C 1
ATOM 686 O O . SER A 1 88 ? -13.832 13.119 16.451 1.00 42.12 88 SER A O 1
ATOM 688 N N . ASP A 1 89 ? -13.991 15.234 15.675 1.00 42.91 89 ASP A N 1
ATOM 689 C CA . ASP A 1 89 ? -13.322 15.126 14.367 1.00 42.91 89 ASP A CA 1
ATOM 690 C C . ASP A 1 89 ? -11.806 14.927 14.532 1.00 42.91 89 ASP A C 1
ATOM 692 O O . ASP A 1 89 ? -10.952 15.536 13.881 1.00 42.91 89 ASP A O 1
ATOM 696 N N . LEU A 1 90 ? -11.431 14.066 15.467 1.00 47.66 90 LEU A N 1
ATOM 697 C CA . LEU A 1 90 ? -10.074 13.658 15.704 1.00 47.66 90 LEU A CA 1
ATOM 698 C C . LEU A 1 90 ? -9.768 12.508 14.745 1.00 47.66 90 LEU A C 1
ATOM 700 O O . LEU A 1 90 ? -9.710 11.342 15.139 1.00 47.66 90 LEU A O 1
ATOM 704 N N . ALA A 1 91 ? -9.589 12.848 13.469 1.00 54.56 91 ALA A N 1
ATOM 705 C CA . ALA A 1 91 ? -9.161 11.914 12.438 1.00 54.56 91 ALA A CA 1
ATOM 706 C C . ALA A 1 91 ? -7.757 11.386 12.786 1.00 54.56 91 ALA A C 1
ATOM 708 O O . ALA A 1 91 ? -6.726 11.966 12.439 1.00 54.56 91 ALA A O 1
ATOM 709 N N . ARG A 1 92 ? -7.707 10.294 13.554 1.00 66.06 92 ARG A N 1
ATOM 710 C CA . ARG A 1 92 ? -6.471 9.575 13.859 1.00 66.06 92 ARG A CA 1
ATOM 711 C C . ARG A 1 92 ? -6.014 8.890 12.580 1.00 66.06 92 ARG A C 1
ATOM 713 O O . ARG A 1 92 ? -6.750 8.088 12.023 1.00 66.06 92 ARG A O 1
ATOM 720 N N . GLN A 1 93 ? -4.808 9.196 12.120 1.00 75.88 93 GLN A N 1
ATOM 721 C CA . GLN A 1 93 ? -4.282 8.656 10.871 1.00 75.88 93 GLN A CA 1
ATOM 722 C C . GLN A 1 93 ? -2.908 8.032 11.114 1.00 75.88 93 GLN A C 1
ATOM 724 O O . GLN A 1 93 ? -2.040 8.642 11.741 1.00 75.88 93 GLN A O 1
ATOM 729 N N . SER A 1 94 ? -2.684 6.837 10.568 1.00 81.94 94 SER A N 1
ATOM 730 C CA . SER A 1 94 ? -1.344 6.251 10.460 1.00 81.94 94 SER A CA 1
ATOM 731 C C . SER A 1 94 ? -0.854 6.375 9.023 1.00 81.94 94 SER A C 1
ATOM 733 O O . SER A 1 94 ? -1.628 6.214 8.079 1.00 81.94 94 SER A O 1
ATOM 735 N N . THR A 1 95 ? 0.424 6.705 8.845 1.00 88.88 95 THR A N 1
ATOM 736 C CA . THR A 1 95 ? 1.068 6.697 7.526 1.00 88.88 95 THR A CA 1
ATOM 737 C C . THR A 1 95 ? 2.266 5.763 7.573 1.00 88.88 95 THR A C 1
ATOM 739 O O . THR A 1 95 ? 3.156 5.962 8.399 1.00 88.88 95 THR A O 1
ATOM 742 N N . LEU A 1 96 ? 2.285 4.764 6.693 1.00 89.19 96 LEU A N 1
ATOM 743 C CA . LEU A 1 96 ? 3.367 3.791 6.551 1.00 89.19 96 LEU A CA 1
ATOM 744 C C . LEU A 1 96 ? 4.208 4.138 5.323 1.00 89.19 96 LEU A C 1
ATOM 746 O O . LEU A 1 96 ? 3.665 4.519 4.284 1.00 89.19 96 LEU A O 1
ATOM 750 N N . ARG A 1 97 ? 5.532 4.011 5.446 1.00 89.44 97 ARG A N 1
ATOM 751 C CA . ARG A 1 97 ? 6.509 4.211 4.363 1.00 89.44 97 ARG A CA 1
ATOM 752 C C . ARG A 1 97 ? 7.632 3.177 4.469 1.00 89.44 97 ARG A C 1
ATOM 754 O O . ARG A 1 97 ? 7.807 2.558 5.518 1.00 89.44 97 ARG A O 1
ATOM 761 N N . GLY A 1 98 ? 8.396 3.009 3.392 1.00 87.50 98 GLY A N 1
ATOM 762 C CA . GLY A 1 98 ? 9.571 2.135 3.367 1.00 87.50 98 GLY A CA 1
ATOM 763 C C . GLY A 1 98 ? 9.235 0.674 3.681 1.00 87.50 98 GLY A C 1
ATOM 764 O O . GLY A 1 98 ? 8.238 0.140 3.200 1.00 87.50 98 GLY A O 1
ATOM 765 N N . HIS A 1 99 ? 10.052 0.027 4.513 1.00 85.19 99 HIS A N 1
ATOM 766 C CA . HIS A 1 99 ? 9.894 -1.397 4.823 1.00 85.19 99 HIS A CA 1
ATOM 767 C C . HIS A 1 99 ? 8.582 -1.727 5.561 1.00 85.19 99 HIS A C 1
ATOM 769 O O . HIS A 1 99 ? 7.946 -2.739 5.277 1.00 85.19 99 HIS A O 1
ATOM 775 N N . GLY A 1 100 ? 8.124 -0.849 6.463 1.00 85.62 100 GLY A N 1
ATOM 776 C CA . GLY A 1 100 ? 6.849 -1.049 7.163 1.00 85.62 100 GLY A CA 1
ATOM 777 C C . GLY A 1 100 ? 5.652 -1.063 6.206 1.00 85.62 100 GLY A C 1
ATOM 778 O O . GLY A 1 100 ? 4.709 -1.825 6.397 1.00 85.62 100 GLY A O 1
ATOM 779 N N . MET A 1 101 ? 5.724 -0.274 5.130 1.00 89.25 101 MET A N 1
ATOM 780 C CA . MET A 1 101 ? 4.709 -0.245 4.077 1.00 89.25 101 MET A CA 1
ATOM 781 C C . MET A 1 101 ? 4.679 -1.548 3.276 1.00 89.25 101 MET A C 1
ATOM 783 O O . MET A 1 101 ? 3.602 -2.100 3.077 1.00 89.25 101 MET A O 1
ATOM 787 N N . SER A 1 102 ? 5.834 -2.058 2.839 1.00 86.50 102 SER A N 1
ATOM 788 C CA . SER A 1 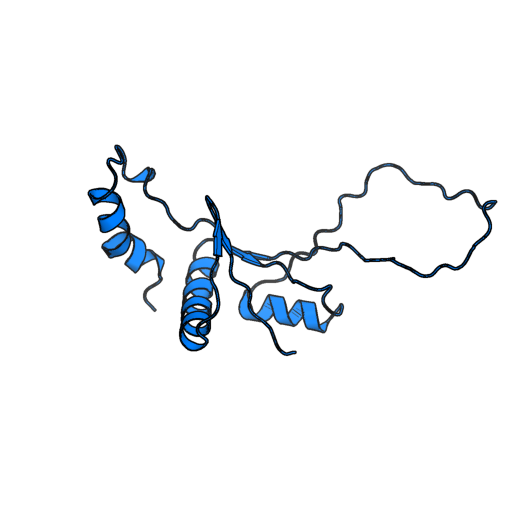102 ? 5.879 -3.297 2.053 1.00 86.50 102 SER A CA 1
ATOM 789 C C . SER A 1 102 ? 5.432 -4.506 2.874 1.00 86.50 102 SER A C 1
ATOM 791 O O . SER A 1 102 ? 4.649 -5.314 2.384 1.00 86.50 102 SER A O 1
ATOM 793 N N . HIS A 1 103 ? 5.836 -4.599 4.143 1.00 86.81 103 HIS A N 1
ATOM 794 C CA . HIS A 1 103 ? 5.366 -5.659 5.037 1.00 86.81 103 HIS A CA 1
ATOM 795 C C . HIS A 1 103 ? 3.847 -5.589 5.278 1.00 86.81 103 HIS A C 1
ATOM 797 O O . HIS A 1 103 ? 3.162 -6.613 5.242 1.00 86.81 103 HIS A O 1
ATOM 803 N N . PHE A 1 104 ? 3.303 -4.385 5.477 1.00 87.75 104 PHE A N 1
ATOM 804 C CA . PHE A 1 104 ? 1.861 -4.181 5.616 1.00 87.75 104 PHE A CA 1
ATOM 805 C C . PHE A 1 104 ? 1.091 -4.570 4.344 1.00 87.75 104 PHE A C 1
ATOM 807 O O . PHE A 1 104 ? 0.076 -5.256 4.440 1.00 87.75 104 PHE A O 1
ATOM 814 N N . LEU A 1 105 ? 1.595 -4.204 3.158 1.00 88.00 105 LEU A N 1
ATOM 815 C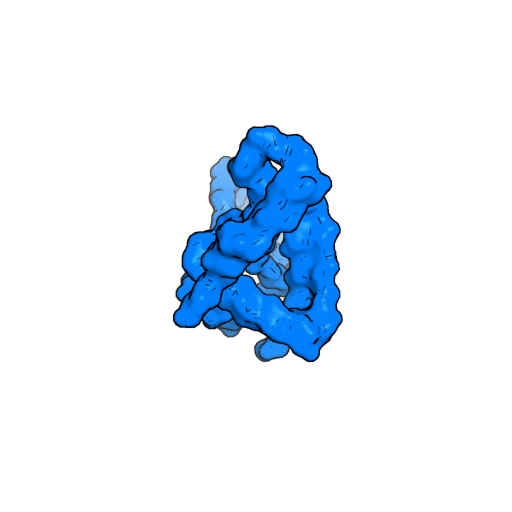 CA . LEU A 1 105 ? 0.978 -4.568 1.876 1.00 88.00 105 LEU A CA 1
ATOM 816 C C . LEU A 1 105 ? 0.926 -6.069 1.655 1.00 88.00 105 LEU A C 1
ATOM 818 O O . LEU A 1 105 ? -0.107 -6.552 1.213 1.00 88.00 105 LEU A O 1
ATOM 822 N N . VAL A 1 106 ? 1.993 -6.810 1.975 1.00 88.38 106 VAL A N 1
ATOM 823 C CA . VAL A 1 106 ? 1.969 -8.276 1.842 1.00 88.38 106 VAL A CA 1
ATOM 824 C C . VAL A 1 106 ? 0.839 -8.858 2.685 1.00 88.38 106 VAL A C 1
ATOM 826 O O . VAL A 1 106 ? 0.054 -9.660 2.194 1.00 88.38 106 VAL A O 1
ATOM 829 N N . ARG A 1 107 ? 0.728 -8.431 3.949 1.00 87.25 107 ARG A N 1
ATOM 830 C CA . ARG A 1 107 ? -0.298 -8.946 4.864 1.00 87.25 107 ARG A CA 1
ATOM 831 C C . ARG A 1 107 ? -1.706 -8.623 4.384 1.00 87.25 107 ARG A C 1
ATOM 833 O O . ARG A 1 107 ? -2.540 -9.518 4.318 1.00 87.25 107 ARG A O 1
ATOM 840 N N . ILE A 1 108 ? -1.961 -7.362 4.047 1.00 86.50 108 ILE A N 1
ATOM 841 C CA . ILE A 1 108 ? -3.287 -6.932 3.611 1.00 86.50 108 ILE A CA 1
ATOM 842 C C . ILE A 1 108 ? -3.645 -7.518 2.252 1.00 86.50 108 ILE A C 1
ATOM 844 O O . ILE A 1 108 ? -4.766 -7.974 2.104 1.00 86.50 108 ILE A O 1
ATOM 848 N N . SER A 1 109 ? -2.723 -7.569 1.289 1.00 85.81 109 SER A N 1
ATOM 849 C CA . SER A 1 109 ? -2.988 -8.165 -0.027 1.00 85.81 109 SER A CA 1
ATOM 850 C C . SER A 1 109 ? -3.452 -9.616 0.107 1.00 85.81 109 SER A C 1
ATOM 852 O O . SER A 1 109 ? -4.463 -9.994 -0.480 1.00 85.81 109 SER A O 1
ATOM 854 N N . THR A 1 110 ? -2.791 -10.400 0.965 1.00 87.19 110 THR A N 1
ATOM 855 C CA . THR A 1 110 ? -3.204 -11.777 1.263 1.00 87.19 110 THR A CA 1
ATOM 856 C C . THR A 1 110 ? -4.602 -11.833 1.877 1.00 87.19 110 THR A C 1
ATOM 858 O O . THR A 1 110 ? -5.428 -12.615 1.425 1.00 87.19 110 THR A O 1
ATOM 861 N N . VAL A 1 111 ? -4.896 -10.993 2.876 1.00 85.38 111 VAL A N 1
ATOM 862 C CA . VAL A 1 111 ? -6.218 -10.976 3.532 1.00 85.38 111 VAL A CA 1
ATOM 863 C C . VAL A 1 111 ? -7.320 -10.528 2.567 1.00 85.38 111 VAL A C 1
ATOM 865 O O . VAL A 1 111 ? -8.347 -11.187 2.478 1.00 85.38 111 VAL A O 1
ATOM 868 N N . MET A 1 112 ? -7.104 -9.445 1.818 1.00 84.62 112 MET A N 1
ATOM 869 C CA . MET A 1 112 ? -8.079 -8.917 0.859 1.00 84.62 112 MET A CA 1
ATOM 870 C C . MET A 1 112 ? -8.357 -9.918 -0.267 1.00 84.62 112 MET A C 1
ATOM 872 O O . MET A 1 112 ? -9.510 -10.073 -0.648 1.00 84.62 112 MET A O 1
ATOM 876 N N . SER A 1 113 ? -7.325 -10.619 -0.759 1.00 85.19 113 SER A N 1
ATOM 877 C CA . SER A 1 113 ? -7.472 -11.637 -1.811 1.00 85.19 113 SER A CA 1
ATOM 878 C C . SER A 1 113 ? -8.212 -12.883 -1.324 1.00 85.19 113 SER A C 1
ATOM 880 O O . SER A 1 113 ? -8.919 -13.508 -2.097 1.00 85.19 113 SER A O 1
ATOM 882 N N . LEU A 1 114 ? -8.057 -13.259 -0.049 1.00 87.44 114 LEU A N 1
ATOM 883 C CA . LEU A 1 114 ? -8.794 -14.384 0.539 1.00 87.44 114 LEU A CA 1
ATOM 884 C C . LEU A 1 114 ? -10.269 -14.059 0.800 1.00 87.44 114 LEU A C 1
ATOM 886 O O . LEU A 1 114 ? -11.087 -14.970 0.865 1.00 87.44 114 LEU A O 1
ATOM 890 N N . LEU A 1 115 ? -10.589 -12.781 1.005 1.00 86.25 115 LEU A N 1
ATOM 891 C CA . LEU A 1 115 ? -11.931 -12.307 1.341 1.00 86.25 115 LEU A CA 1
ATOM 892 C C . LEU A 1 115 ? -12.651 -11.654 0.152 1.00 86.25 115 LEU A C 1
ATOM 894 O O . LEU A 1 115 ? -13.681 -11.019 0.366 1.00 86.25 115 LEU A O 1
ATOM 898 N N . ASP A 1 116 ? -12.085 -11.732 -1.058 1.00 85.69 116 ASP A N 1
ATOM 899 C CA . ASP A 1 116 ? -12.584 -11.072 -2.275 1.00 85.69 116 ASP A CA 1
ATOM 900 C C . ASP A 1 116 ? -13.013 -9.610 -2.036 1.00 85.69 116 ASP A C 1
ATOM 902 O O . ASP A 1 116 ? -14.040 -9.126 -2.517 1.00 85.69 116 ASP A O 1
ATOM 906 N N . SER A 1 117 ? -12.230 -8.896 -1.222 1.00 84.12 117 SER A N 1
ATOM 907 C CA . SER A 1 117 ? -12.592 -7.559 -0.755 1.00 84.12 117 SER A CA 1
ATOM 908 C C . SER A 1 117 ? -12.500 -6.524 -1.882 1.00 84.12 117 SER A C 1
ATOM 910 O O . SER A 1 117 ? -11.548 -6.549 -2.669 1.00 84.12 117 SER A O 1
ATOM 912 N N . PRO A 1 118 ? -13.441 -5.564 -1.955 1.00 84.44 118 PRO A N 1
ATOM 913 C CA . PRO A 1 118 ? -13.459 -4.578 -3.024 1.00 84.44 118 PRO A CA 1
ATOM 914 C C . PRO A 1 118 ? -12.265 -3.623 -2.925 1.00 84.44 118 PRO A C 1
ATOM 916 O O . PRO A 1 118 ? -11.931 -3.103 -1.855 1.00 84.44 118 PRO A O 1
ATOM 919 N N . VAL A 1 119 ? -11.653 -3.353 -4.078 1.00 85.19 119 VAL A N 1
ATOM 920 C CA . VAL A 1 119 ? -10.556 -2.396 -4.234 1.00 85.19 119 VAL A CA 1
ATOM 921 C C . VAL A 1 119 ? -10.972 -1.331 -5.244 1.00 85.19 119 VAL A C 1
ATOM 923 O O . VAL A 1 119 ? -11.276 -1.635 -6.395 1.00 85.19 119 VAL A O 1
ATOM 926 N N . GLU A 1 120 ? -10.964 -0.068 -4.822 1.00 88.06 120 GLU A N 1
ATOM 927 C CA . GLU A 1 120 ? -11.226 1.083 -5.682 1.00 88.06 120 GLU A CA 1
ATOM 928 C C . GLU A 1 120 ? -9.908 1.723 -6.117 1.00 88.06 120 GLU A C 1
ATOM 930 O O . GLU A 1 120 ? -9.132 2.221 -5.297 1.00 88.06 120 GLU A O 1
ATOM 935 N N . ILE A 1 121 ? -9.664 1.769 -7.424 1.00 86.75 121 ILE A N 1
ATOM 936 C CA . ILE A 1 121 ? -8.552 2.532 -7.990 1.00 86.75 121 ILE A CA 1
ATOM 937 C C . ILE A 1 121 ? -9.064 3.938 -8.304 1.00 86.75 121 ILE A C 1
ATOM 939 O O . ILE A 1 121 ? -10.002 4.114 -9.079 1.00 86.75 121 ILE A O 1
ATOM 943 N N . ARG A 1 122 ? -8.448 4.950 -7.692 1.00 84.50 122 ARG A N 1
ATOM 944 C CA . ARG A 1 122 ? -8.754 6.368 -7.904 1.00 84.50 122 ARG A CA 1
ATOM 945 C C . ARG A 1 122 ? -7.490 7.111 -8.285 1.00 84.50 122 ARG A C 1
ATOM 947 O O . ARG A 1 122 ? -6.630 7.268 -7.430 1.00 84.50 122 ARG A O 1
ATOM 954 N N . GLU A 1 123 ? -7.413 7.629 -9.505 1.00 85.00 123 GLU A N 1
ATOM 955 C CA . GLU A 1 123 ? -6.299 8.453 -10.003 1.00 85.00 123 GLU A CA 1
ATOM 956 C C . GLU A 1 123 ? -4.912 7.958 -9.528 1.00 85.00 123 GLU A C 1
ATOM 958 O O . GLU A 1 123 ? -4.401 6.979 -10.059 1.00 85.00 123 GLU A O 1
ATOM 963 N N . ASN A 1 124 ? -4.320 8.577 -8.498 1.00 83.81 124 ASN A N 1
ATOM 964 C CA . ASN A 1 124 ? -2.998 8.242 -7.950 1.00 83.81 124 ASN A CA 1
ATOM 965 C C . ASN A 1 124 ? -3.022 7.400 -6.656 1.00 83.81 124 ASN A C 1
ATOM 967 O O . ASN A 1 124 ? -2.008 7.283 -5.961 1.00 83.81 124 ASN A O 1
ATOM 971 N N . SER A 1 125 ? -4.178 6.859 -6.283 1.00 84.75 125 SER A N 1
ATOM 972 C CA . SER A 1 125 ? -4.399 6.136 -5.037 1.00 84.75 125 SER A CA 1
ATOM 973 C C . SER A 1 125 ? -5.230 4.878 -5.249 1.00 84.75 125 SER A C 1
ATOM 975 O O . SER A 1 125 ? -6.159 4.837 -6.048 1.00 84.75 125 SER A O 1
ATOM 977 N N . ILE A 1 126 ? -4.913 3.848 -4.478 1.00 85.25 126 ILE A N 1
ATOM 978 C CA . ILE A 1 126 ? -5.732 2.646 -4.378 1.00 85.25 126 ILE A CA 1
ATOM 979 C C . ILE A 1 126 ? -6.350 2.669 -2.987 1.00 85.25 126 ILE A C 1
ATOM 981 O O . ILE A 1 126 ? -5.635 2.775 -1.987 1.00 85.25 126 ILE A O 1
ATOM 985 N N . GLN A 1 127 ? -7.675 2.638 -2.932 1.00 85.81 127 GLN A N 1
ATOM 986 C CA . GLN A 1 127 ? -8.445 2.617 -1.701 1.00 85.81 127 GLN A CA 1
ATOM 987 C C . GLN A 1 127 ? -9.036 1.227 -1.516 1.00 85.81 127 GLN A C 1
ATOM 989 O O . GLN A 1 127 ? -9.635 0.661 -2.424 1.00 85.81 127 GLN A O 1
ATOM 994 N N . PHE A 1 128 ? -8.871 0.684 -0.321 1.00 84.00 128 PHE A N 1
ATOM 995 C CA . PHE A 1 128 ? -9.532 -0.539 0.099 1.00 84.00 128 PHE A CA 1
ATOM 996 C C . PHE A 1 128 ? -10.069 -0.312 1.507 1.00 84.00 128 PHE A C 1
ATOM 998 O O . PHE A 1 128 ? -9.454 0.384 2.324 1.00 84.00 128 PHE A O 1
ATOM 1005 N N . SER A 1 129 ? -11.239 -0.873 1.777 1.00 80.94 129 SER A N 1
ATOM 1006 C CA . SER A 1 129 ? -11.845 -0.865 3.101 1.00 80.94 129 SER A CA 1
ATOM 1007 C C . SER A 1 129 ? -11.775 -2.260 3.686 1.00 80.94 129 SER A C 1
ATOM 1009 O O . SER A 1 129 ? -12.128 -3.226 3.020 1.00 80.94 129 SER A O 1
ATOM 1011 N N . MET A 1 130 ? -11.370 -2.343 4.944 1.00 74.38 130 MET A N 1
ATOM 1012 C CA . MET A 1 130 ? -11.433 -3.570 5.721 1.00 74.38 130 MET A CA 1
ATOM 1013 C C . MET A 1 130 ? -12.327 -3.321 6.925 1.00 74.38 130 MET A C 1
ATOM 1015 O O . MET A 1 130 ? -12.188 -2.298 7.604 1.00 74.38 130 MET A O 1
ATOM 1019 N N . GLU A 1 131 ? -13.248 -4.239 7.176 1.00 70.00 131 GLU A N 1
ATOM 1020 C CA . GLU A 1 131 ? -13.958 -4.270 8.443 1.00 70.00 131 GLU A CA 1
ATOM 1021 C C . GLU A 1 131 ? -13.049 -4.939 9.464 1.00 70.00 131 GLU A C 1
ATOM 1023 O O . GLU A 1 131 ? -12.482 -6.004 9.225 1.00 70.00 131 GLU A O 1
ATOM 1028 N N . THR A 1 132 ? -12.845 -4.269 10.590 1.00 63.25 132 THR A N 1
ATOM 1029 C CA . THR A 1 132 ? -12.180 -4.886 11.728 1.00 63.25 132 THR A CA 1
ATOM 1030 C C . THR A 1 132 ? -13.231 -5.150 12.783 1.00 63.25 132 THR A C 1
ATOM 1032 O O . THR A 1 132 ? -13.668 -4.215 13.457 1.00 63.25 132 THR A O 1
ATOM 1035 N N . GLU A 1 133 ? -13.647 -6.406 12.888 1.00 56.16 133 GLU A N 1
ATOM 1036 C CA . GLU A 1 133 ? -14.464 -6.882 13.997 1.00 56.16 133 GLU A CA 1
ATOM 1037 C C . GLU A 1 133 ? -13.629 -6.787 15.287 1.00 56.16 133 GLU A C 1
ATOM 1039 O O . GLU A 1 133 ? -12.613 -7.468 15.433 1.00 56.16 133 GLU A O 1
ATOM 1044 N N . PHE A 1 134 ? -14.016 -5.882 16.190 1.00 50.50 134 PHE A N 1
ATOM 1045 C CA . PHE A 1 134 ? -13.447 -5.727 17.531 1.00 50.50 134 PHE A CA 1
ATOM 1046 C C . PHE A 1 134 ? -14.559 -5.555 18.558 1.00 50.50 134 PHE A C 1
ATOM 1048 O O . PHE A 1 134 ? -15.504 -4.785 18.267 1.00 50.50 134 PHE A O 1
#